Protein AF-A0A3M1Y552-F1 (afdb_monomer_lite)

Structure (mmCIF, N/CA/C/O backbone):
data_AF-A0A3M1Y552-F1
#
_entry.id   AF-A0A3M1Y552-F1
#
loop_
_atom_site.group_PDB
_atom_site.id
_atom_site.type_symbol
_atom_site.label_atom_id
_atom_site.label_alt_id
_atom_site.label_comp_id
_atom_site.label_asym_id
_atom_site.label_entity_id
_atom_site.label_seq_id
_atom_site.pdbx_PDB_ins_code
_atom_site.Cartn_x
_atom_site.Cartn_y
_atom_site.Cartn_z
_a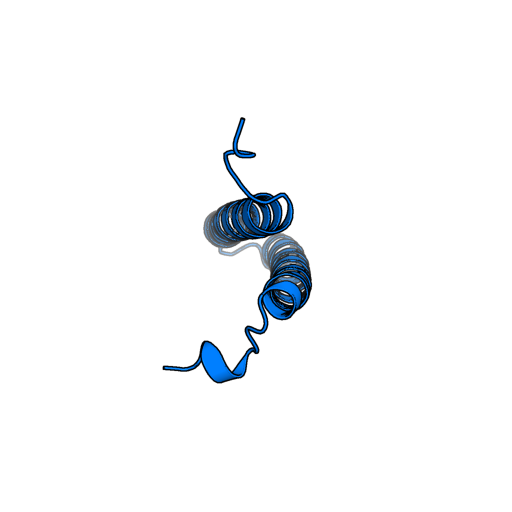tom_site.occupancy
_atom_site.B_iso_or_equiv
_atom_site.auth_seq_id
_atom_site.auth_comp_id
_atom_site.auth_asym_id
_atom_site.auth_atom_id
_atom_site.pdbx_PDB_model_num
ATOM 1 N N . MET A 1 1 ? -24.143 7.269 14.014 1.00 41.00 1 MET A N 1
ATOM 2 C CA . MET A 1 1 ? -23.718 6.937 12.642 1.00 41.00 1 MET A CA 1
ATOM 3 C C . MET A 1 1 ? -22.310 6.396 12.785 1.00 41.00 1 MET A C 1
ATOM 5 O O . MET A 1 1 ? -21.398 7.175 13.030 1.00 41.00 1 MET A O 1
ATOM 9 N N . GLU A 1 2 ? -22.179 5.072 12.858 1.00 48.34 2 GLU A N 1
ATOM 10 C CA . GLU A 1 2 ? -20.878 4.399 12.934 1.00 48.34 2 GLU A CA 1
ATOM 11 C C . GLU A 1 2 ? -20.046 4.850 11.735 1.00 48.34 2 GLU A C 1
ATOM 13 O O . GLU A 1 2 ? -20.525 4.822 10.601 1.00 48.34 2 GLU A O 1
ATOM 18 N N . ALA A 1 3 ? -18.838 5.356 11.979 1.00 57.50 3 ALA A N 1
ATOM 19 C CA . ALA A 1 3 ? -17.922 5.677 10.898 1.00 57.50 3 ALA A CA 1
ATOM 20 C C . ALA A 1 3 ? -17.596 4.359 10.180 1.00 57.50 3 ALA A C 1
ATOM 22 O O . ALA A 1 3 ? -16.881 3.524 10.725 1.00 57.50 3 ALA A O 1
ATOM 23 N N . LEU A 1 4 ? -18.188 4.171 8.997 1.00 59.62 4 LEU A N 1
ATOM 24 C CA . LEU A 1 4 ? -18.263 2.903 8.262 1.00 59.62 4 LEU A CA 1
ATOM 25 C C . LEU A 1 4 ? -16.904 2.248 7.971 1.00 59.62 4 LEU A C 1
ATOM 27 O O . LEU A 1 4 ? -16.873 1.053 7.714 1.00 59.62 4 LEU A O 1
ATOM 31 N N . ILE A 1 5 ? -15.792 2.980 8.071 1.00 62.41 5 ILE A N 1
ATOM 32 C CA . ILE A 1 5 ? -14.432 2.437 8.155 1.00 62.41 5 ILE A CA 1
ATOM 33 C C . ILE A 1 5 ? -13.621 3.368 9.075 1.00 62.41 5 ILE A C 1
ATOM 35 O O . ILE A 1 5 ? -13.645 4.592 8.911 1.00 62.41 5 ILE A O 1
ATOM 39 N N . SER A 1 6 ? -12.894 2.814 10.051 1.00 85.38 6 SER A N 1
ATOM 40 C CA . SER A 1 6 ? -11.901 3.575 10.827 1.00 85.38 6 SER A CA 1
ATOM 41 C C . SER A 1 6 ? -10.896 4.218 9.867 1.00 85.38 6 SER A C 1
ATOM 43 O O . SER A 1 6 ? -10.387 3.533 8.987 1.00 85.38 6 SER A O 1
ATOM 45 N N . LYS A 1 7 ? -10.556 5.506 10.032 1.00 87.62 7 LYS A N 1
ATOM 46 C CA . LYS A 1 7 ? -9.570 6.193 9.166 1.00 87.62 7 LYS A CA 1
ATOM 47 C C . LYS A 1 7 ? -8.273 5.393 8.990 1.00 87.62 7 LYS A C 1
ATOM 49 O O . LYS A 1 7 ? -7.715 5.380 7.900 1.00 87.62 7 LYS A O 1
ATOM 54 N N . LYS A 1 8 ? -7.849 4.685 10.042 1.00 88.62 8 LYS A N 1
ATOM 55 C CA . LYS A 1 8 ? -6.693 3.783 10.016 1.00 88.62 8 LYS A CA 1
ATOM 56 C C . LYS A 1 8 ? -6.890 2.618 9.034 1.00 88.62 8 LYS A C 1
ATOM 58 O O . LYS A 1 8 ? -6.007 2.310 8.250 1.00 88.62 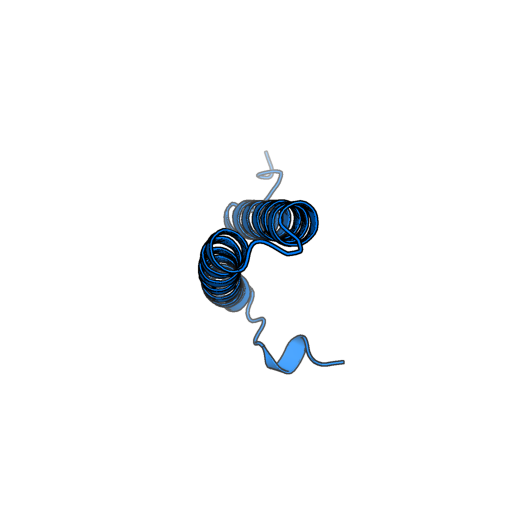8 LYS A O 1
ATOM 63 N N . ALA A 1 9 ? -8.069 1.997 9.031 1.00 92.31 9 ALA A N 1
ATOM 64 C CA . ALA A 1 9 ? -8.368 0.856 8.164 1.00 92.31 9 ALA A CA 1
ATOM 65 C C . ALA A 1 9 ? -8.504 1.287 6.696 1.00 92.31 9 ALA A C 1
ATOM 67 O O . ALA A 1 9 ? -8.036 0.586 5.806 1.00 92.31 9 ALA A O 1
ATOM 68 N N . ALA A 1 10 ? -9.067 2.474 6.449 1.00 94.25 10 ALA A N 1
ATOM 69 C CA . ALA A 1 10 ? -9.103 3.059 5.111 1.00 94.25 10 ALA A CA 1
ATOM 70 C C . ALA A 1 10 ? -7.688 3.334 4.574 1.00 94.25 10 ALA A C 1
ATOM 72 O O . ALA A 1 10 ? -7.420 3.098 3.402 1.00 94.25 10 ALA A O 1
ATOM 73 N N . ARG A 1 11 ? -6.772 3.788 5.439 1.00 95.56 11 ARG A N 1
ATOM 74 C CA . ARG A 1 11 ? -5.376 4.038 5.070 1.00 95.56 11 ARG A CA 1
ATOM 75 C C . ARG A 1 11 ? -4.604 2.754 4.759 1.00 95.56 11 ARG A C 1
ATOM 77 O O . ARG A 1 11 ? -3.858 2.722 3.788 1.00 95.56 11 ARG A O 1
ATOM 84 N N . VAL A 1 12 ? -4.817 1.695 5.541 1.00 96.44 12 VAL A N 1
ATOM 85 C CA . VAL A 1 12 ? -4.256 0.366 5.248 1.00 96.44 12 VAL A CA 1
ATOM 86 C C . VAL A 1 12 ? -4.751 -0.146 3.893 1.00 96.44 12 VAL A C 1
ATOM 88 O O . VAL A 1 12 ? -3.937 -0.588 3.088 1.00 96.44 12 VAL A O 1
ATOM 91 N N . LEU A 1 13 ? -6.056 -0.043 3.610 1.00 96.69 13 LEU A N 1
ATOM 92 C CA . LEU A 1 13 ? 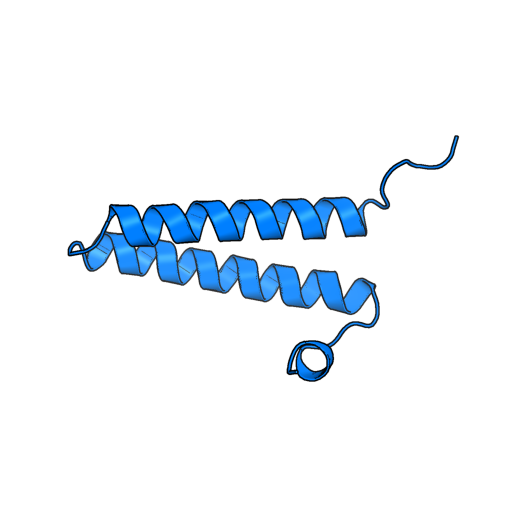-6.624 -0.451 2.320 1.00 96.69 13 LEU A CA 1
ATOM 93 C C . LEU A 1 13 ? -6.001 0.322 1.146 1.00 96.69 13 LEU A C 1
ATOM 95 O O . LEU A 1 13 ? -5.548 -0.293 0.188 1.00 96.69 13 LEU A O 1
ATOM 99 N N . ASP A 1 14 ? -5.910 1.648 1.261 1.00 97.94 14 AS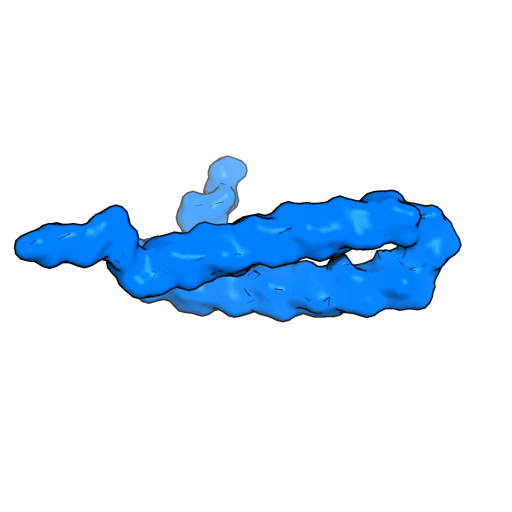P A N 1
ATOM 100 C CA . ASP A 1 14 ? -5.279 2.523 0.263 1.00 97.94 14 ASP A CA 1
ATOM 101 C C . ASP A 1 14 ? -3.825 2.106 -0.042 1.00 97.94 14 ASP A C 1
ATOM 103 O O . ASP A 1 14 ? -3.425 1.998 -1.202 1.00 97.94 14 ASP A O 1
ATOM 107 N N . LEU A 1 15 ? -3.029 1.797 0.988 1.00 98.31 15 LEU A N 1
ATOM 108 C CA . LEU A 1 15 ? -1.652 1.325 0.805 1.00 98.31 15 LEU A CA 1
ATOM 109 C C . LEU A 1 15 ? -1.585 -0.045 0.118 1.00 98.31 15 LEU A C 1
ATOM 111 O O . LEU A 1 15 ? -0.703 -0.266 -0.714 1.00 98.31 15 LEU A O 1
ATOM 115 N N . LEU A 1 16 ? -2.511 -0.956 0.426 1.00 98.19 16 LEU A N 1
ATOM 116 C CA . LEU A 1 16 ? -2.583 -2.263 -0.231 1.00 98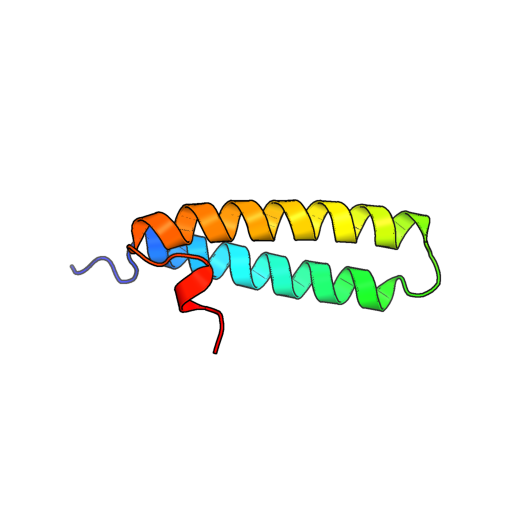.19 16 LEU A CA 1
ATOM 117 C C . LEU A 1 16 ? -2.916 -2.130 -1.726 1.00 98.19 16 LEU A C 1
ATOM 119 O O . LEU A 1 16 ? -2.240 -2.752 -2.546 1.00 98.19 16 LEU A O 1
ATOM 123 N N . GLU A 1 17 ? -3.875 -1.274 -2.090 1.00 98.38 17 GLU A N 1
ATOM 124 C CA . GLU A 1 17 ? -4.218 -0.977 -3.492 1.00 98.38 17 GLU A CA 1
ATOM 125 C C . GLU A 1 17 ? -3.029 -0.347 -4.243 1.00 98.38 17 GLU A C 1
ATOM 127 O O . GLU A 1 17 ? -2.709 -0.720 -5.377 1.00 98.38 17 GLU A O 1
ATOM 132 N N . GLN A 1 18 ? -2.294 0.563 -3.596 1.00 98.62 18 GLN A N 1
ATOM 133 C CA . GLN A 1 18 ? -1.080 1.155 -4.167 1.00 98.62 18 GLN A CA 1
ATOM 134 C C . GLN A 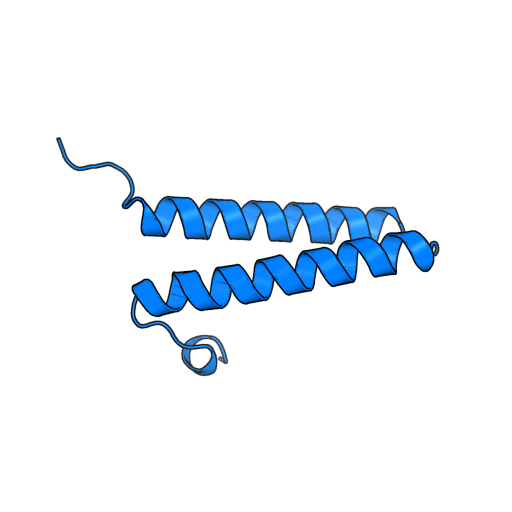1 18 ? 0.045 0.126 -4.369 1.00 98.62 18 GLN A C 1
ATOM 136 O O . GLN A 1 18 ? 0.759 0.180 -5.378 1.00 98.62 18 GLN A O 1
ATOM 141 N N . ILE A 1 19 ? 0.198 -0.829 -3.444 1.00 98.62 19 ILE A N 1
ATOM 142 C CA . ILE A 1 19 ? 1.149 -1.942 -3.573 1.00 98.62 19 ILE A CA 1
ATOM 143 C C . ILE A 1 19 ? 0.751 -2.863 -4.734 1.00 98.62 19 ILE A C 1
ATOM 145 O O . ILE A 1 19 ? 1.614 -3.301 -5.500 1.00 98.62 19 ILE A O 1
ATOM 149 N N . GLU A 1 20 ? -0.535 -3.160 -4.896 1.00 98.56 20 GLU A N 1
ATOM 150 C CA . GLU A 1 20 ? -1.029 -3.945 -6.028 1.00 98.56 20 GLU A CA 1
ATOM 151 C C . GLU A 1 20 ? -0.716 -3.255 -7.362 1.00 98.56 20 GLU A C 1
ATOM 153 O O . GLU A 1 20 ? -0.096 -3.865 -8.240 1.00 98.56 20 GLU A O 1
ATOM 158 N N . SER A 1 21 ? -1.034 -1.963 -7.472 1.00 98.44 21 SER A N 1
ATOM 159 C CA . SER A 1 21 ? -0.762 -1.172 -8.673 1.00 98.44 21 SER A CA 1
ATOM 160 C C . SER A 1 21 ? 0.734 -1.110 -9.002 1.00 98.44 21 SER A C 1
ATOM 162 O O . SER A 1 21 ? 1.135 -1.347 -10.143 1.00 98.44 21 SER A O 1
ATOM 164 N N . VAL A 1 22 ? 1.609 -0.863 -8.018 1.00 98.31 22 VAL A N 1
ATOM 165 C CA . VAL A 1 22 ? 3.058 -0.815 -8.289 1.00 98.31 22 VAL A CA 1
ATOM 166 C C . VAL A 1 22 ? 3.616 -2.191 -8.664 1.00 98.31 22 VAL A C 1
ATOM 168 O O . VAL A 1 22 ? 4.512 -2.275 -9.504 1.00 98.31 22 VAL A O 1
ATOM 171 N N . ASN A 1 23 ? 3.071 -3.280 -8.110 1.00 98.44 23 ASN A N 1
ATOM 172 C CA . ASN A 1 23 ? 3.437 -4.634 -8.530 1.00 98.44 23 ASN A CA 1
ATOM 173 C C . ASN A 1 23 ? 3.078 -4.882 -10.001 1.00 98.44 23 ASN A C 1
ATOM 175 O O . ASN A 1 23 ? 3.850 -5.526 -10.711 1.00 98.44 23 ASN A O 1
ATOM 179 N N . GLU A 1 24 ? 1.938 -4.373 -10.468 1.00 98.25 24 GLU A N 1
ATOM 180 C CA . GLU A 1 24 ? 1.576 -4.421 -11.885 1.00 98.25 24 GLU A CA 1
ATOM 181 C C . GLU A 1 24 ? 2.565 -3.627 -12.742 1.00 98.25 24 GLU A C 1
ATOM 183 O O . GLU A 1 24 ? 3.077 -4.160 -13.724 1.00 98.25 24 GLU A O 1
ATOM 188 N N . MET A 1 25 ? 2.935 -2.415 -12.324 1.00 98.06 25 MET A N 1
ATOM 189 C CA . MET A 1 25 ? 3.907 -1.594 -13.054 1.00 98.06 25 MET A CA 1
ATOM 190 C C . MET A 1 25 ? 5.285 -2.257 -13.175 1.00 98.06 25 MET A C 1
ATOM 192 O O . MET A 1 25 ? 5.902 -2.178 -14.239 1.00 98.06 25 MET A O 1
ATOM 196 N N . ILE A 1 26 ? 5.748 -2.951 -12.127 1.00 98.06 26 ILE A N 1
ATOM 197 C CA . ILE A 1 26 ? 6.999 -3.731 -12.151 1.00 98.06 26 ILE A CA 1
ATOM 198 C C . ILE A 1 26 ? 6.931 -4.847 -13.201 1.00 98.06 26 ILE A C 1
ATOM 200 O O . ILE A 1 26 ? 7.912 -5.067 -13.913 1.00 98.06 26 ILE A O 1
ATOM 204 N N . ARG A 1 27 ? 5.788 -5.542 -13.293 1.00 97.75 27 ARG A N 1
ATOM 205 C CA . ARG A 1 27 ? 5.566 -6.607 -14.286 1.00 97.75 27 ARG A CA 1
ATOM 206 C C . ARG A 1 27 ? 5.483 -6.048 -15.704 1.00 97.75 27 ARG A C 1
ATOM 208 O O . ARG A 1 27 ? 6.096 -6.599 -16.606 1.00 97.75 27 ARG A O 1
ATOM 215 N N . LEU A 1 28 ? 4.764 -4.941 -15.900 1.00 97.94 28 LEU A N 1
ATOM 216 C CA . LEU A 1 28 ? 4.603 -4.309 -17.215 1.00 97.94 28 LEU A CA 1
ATOM 217 C C . LEU A 1 28 ? 5.928 -3.813 -17.808 1.00 97.94 28 LEU A C 1
ATOM 219 O O . LEU A 1 28 ? 6.073 -3.785 -19.025 1.00 97.94 28 LEU A O 1
ATOM 223 N N . HIS A 1 29 ? 6.884 -3.436 -16.959 1.00 97.00 29 HIS A N 1
ATOM 224 C CA . HIS A 1 29 ? 8.201 -2.947 -17.373 1.00 97.00 29 HIS A CA 1
ATOM 225 C C . HIS A 1 29 ? 9.290 -4.021 -17.266 1.00 97.00 29 HIS A C 1
ATOM 227 O O . HIS A 1 29 ? 10.465 -3.706 -17.086 1.00 97.00 29 HIS A O 1
ATOM 233 N N . GLU A 1 30 ? 8.926 -5.301 -17.353 1.00 93.81 30 GLU A N 1
ATOM 234 C CA . GLU A 1 30 ? 9.909 -6.381 -17.403 1.00 93.81 30 GLU A CA 1
ATOM 235 C C . GLU A 1 30 ? 10.903 -6.188 -18.558 1.00 93.81 30 GLU A C 1
ATOM 237 O O . GLU A 1 30 ? 10.524 -5.945 -19.701 1.00 93.81 30 GLU A O 1
ATOM 242 N N . GLY A 1 31 ? 12.200 -6.254 -18.239 1.00 94.19 31 GLY A N 1
ATOM 243 C CA . GLY A 1 31 ? 13.286 -5.981 -19.184 1.00 94.19 31 GLY A CA 1
ATOM 244 C C . GLY A 1 31 ? 13.762 -4.523 -19.221 1.00 94.19 31 GLY A C 1
ATOM 245 O O . GLY A 1 31 ? 14.843 -4.267 -19.748 1.00 94.19 31 GLY A O 1
ATOM 246 N N . ASP A 1 32 ? 13.037 -3.583 -18.606 1.00 97.06 32 ASP A N 1
ATOM 247 C CA . ASP A 1 32 ? 13.494 -2.206 -18.384 1.00 97.06 32 ASP A CA 1
ATOM 248 C C . ASP A 1 32 ? 13.979 -2.034 -16.937 1.00 97.06 32 ASP A C 1
ATOM 250 O O . ASP A 1 32 ? 13.231 -1.677 -16.023 1.00 97.06 32 ASP A O 1
ATOM 254 N N . ALA A 1 33 ? 15.272 -2.292 -16.724 1.00 95.75 33 ALA A N 1
ATOM 255 C CA . ALA A 1 33 ? 15.887 -2.240 -15.400 1.00 95.75 33 ALA A CA 1
ATOM 256 C C . ALA A 1 33 ? 15.795 -0.853 -14.738 1.00 95.75 33 ALA A C 1
ATOM 258 O O . ALA A 1 33 ? 15.726 -0.763 -13.510 1.00 95.75 33 ALA A O 1
ATOM 259 N N . PHE A 1 34 ? 15.781 0.226 -15.529 1.00 96.56 34 PHE A N 1
ATOM 260 C CA . PHE A 1 34 ? 15.657 1.577 -14.991 1.00 96.56 34 PHE A CA 1
ATOM 261 C C . PHE A 1 34 ? 14.255 1.787 -14.417 1.00 96.56 34 PHE A C 1
ATOM 263 O O . PHE A 1 34 ? 14.119 2.159 -13.249 1.00 96.56 34 PHE A O 1
ATOM 270 N N . MET A 1 35 ? 13.218 1.482 -15.199 1.00 96.75 35 MET A N 1
ATOM 271 C CA . MET A 1 35 ? 11.828 1.628 -14.761 1.00 96.75 35 MET A CA 1
ATOM 272 C C . MET A 1 35 ? 11.491 0.682 -13.608 1.00 96.75 35 MET A C 1
ATOM 274 O O . MET A 1 35 ? 10.883 1.100 -12.620 1.00 96.75 35 MET A O 1
ATOM 278 N N . GLN A 1 36 ? 11.945 -0.571 -13.667 1.00 97.50 36 GLN A N 1
ATOM 279 C CA . GLN A 1 36 ? 11.751 -1.516 -12.568 1.00 97.50 36 GLN A CA 1
ATOM 280 C C . GLN A 1 36 ? 12.402 -1.038 -11.272 1.00 97.50 36 GLN A C 1
ATOM 282 O O . GLN A 1 36 ? 11.768 -1.129 -10.223 1.00 97.50 36 GLN A O 1
ATOM 287 N N . GLY A 1 37 ? 13.615 -0.478 -11.330 1.00 97.25 37 GLY A N 1
ATOM 288 C CA . GLY A 1 37 ? 14.282 0.081 -10.153 1.00 97.25 37 GLY A CA 1
ATOM 289 C C . GLY A 1 37 ? 13.464 1.193 -9.486 1.00 97.25 37 GLY A C 1
ATOM 290 O O . GLY A 1 37 ? 13.311 1.203 -8.263 1.00 97.25 37 GLY A O 1
ATOM 291 N N . GLN A 1 38 ? 12.858 2.081 -10.283 1.00 97.88 38 GLN A N 1
ATOM 292 C CA . GLN A 1 38 ? 11.978 3.142 -9.773 1.00 97.88 38 GLN A CA 1
ATOM 293 C C . GLN A 1 38 ? 10.750 2.563 -9.056 1.00 97.88 38 GLN A C 1
ATOM 295 O O . GLN A 1 38 ? 10.429 2.954 -7.930 1.00 97.88 38 GLN A O 1
ATOM 300 N N . TYR A 1 39 ? 10.071 1.594 -9.673 1.00 98.31 39 TYR A N 1
ATOM 301 C CA . TYR A 1 39 ? 8.883 0.985 -9.074 1.00 98.31 39 TYR A CA 1
ATOM 302 C C . TYR A 1 39 ? 9.206 0.110 -7.859 1.00 98.31 39 TYR A C 1
ATOM 304 O O . TYR A 1 39 ? 8.433 0.089 -6.904 1.00 98.31 39 TYR A O 1
ATOM 312 N N . GLN A 1 40 ? 10.356 -0.565 -7.842 1.00 97.81 40 GLN A N 1
ATOM 313 C CA . GLN A 1 40 ? 10.832 -1.312 -6.676 1.00 97.81 40 GLN A CA 1
ATOM 314 C C . GLN A 1 40 ? 11.107 -0.386 -5.488 1.00 97.81 40 GLN A C 1
ATOM 316 O O . GLN A 1 40 ? 10.674 -0.688 -4.376 1.00 97.81 40 GLN A O 1
ATOM 321 N N . SER A 1 41 ? 11.751 0.763 -5.720 1.00 98.06 41 SER A N 1
ATOM 322 C CA . SER A 1 41 ? 11.960 1.774 -4.677 1.00 98.06 41 SER A CA 1
ATOM 323 C C . SER A 1 41 ? 10.626 2.294 -4.128 1.00 98.06 41 SER A C 1
ATOM 325 O O . SER A 1 41 ? 10.420 2.318 -2.914 1.00 98.06 41 SER A O 1
ATOM 327 N N . ARG A 1 42 ? 9.667 2.607 -5.009 1.00 98.00 42 ARG A N 1
ATOM 328 C CA . ARG A 1 42 ? 8.323 3.042 -4.599 1.00 98.00 42 ARG A CA 1
ATOM 329 C C . ARG A 1 42 ? 7.568 1.966 -3.814 1.00 98.00 42 ARG A C 1
ATOM 331 O O . ARG A 1 42 ? 6.946 2.272 -2.802 1.00 98.00 42 ARG A O 1
ATOM 338 N N . LYS A 1 43 ? 7.648 0.704 -4.244 1.00 98.44 43 LYS A N 1
ATOM 339 C CA . LYS A 1 43 ? 7.080 -0.437 -3.516 1.00 98.44 43 LYS A CA 1
ATOM 340 C C . LYS A 1 43 ? 7.661 -0.542 -2.108 1.00 98.44 43 LYS A C 1
ATOM 342 O O . LYS A 1 43 ? 6.915 -0.790 -1.167 1.00 98.44 43 LYS A O 1
ATOM 347 N N . GLN A 1 44 ? 8.971 -0.354 -1.959 1.00 98.25 44 GLN A N 1
ATOM 348 C CA . GLN A 1 44 ? 9.621 -0.405 -0.654 1.00 98.25 44 GLN A CA 1
ATOM 349 C C . GLN A 1 44 ? 9.101 0.692 0.283 1.00 98.25 44 GLN A C 1
ATOM 351 O O . GLN A 1 44 ? 8.844 0.394 1.446 1.00 98.25 44 GLN A O 1
ATOM 356 N N . GLN A 1 45 ? 8.869 1.906 -0.230 1.00 98.31 45 GLN A N 1
ATOM 357 C CA . GLN A 1 45 ? 8.243 2.979 0.548 1.00 98.31 45 GLN A CA 1
ATOM 358 C C . GLN A 1 45 ? 6.836 2.587 1.015 1.00 98.31 45 GLN A C 1
ATOM 360 O O . GLN A 1 45 ? 6.547 2.661 2.202 1.00 98.31 45 GLN A O 1
ATOM 365 N N . PHE A 1 46 ? 5.982 2.084 0.119 1.00 98.38 46 PHE A N 1
ATOM 366 C CA . PHE A 1 46 ? 4.628 1.670 0.504 1.00 98.38 46 PHE A CA 1
ATOM 367 C C . PHE A 1 46 ? 4.609 0.535 1.531 1.00 98.38 46 PHE A C 1
ATOM 369 O O . PHE A 1 46 ? 3.745 0.515 2.401 1.00 98.38 46 PHE A O 1
ATOM 376 N N . ILE A 1 47 ? 5.561 -0.399 1.460 1.00 97.69 47 ILE A N 1
ATOM 377 C CA . ILE A 1 47 ? 5.697 -1.467 2.459 1.00 97.69 47 ILE A CA 1
ATOM 378 C C . ILE A 1 47 ? 6.098 -0.896 3.825 1.00 97.69 47 ILE A C 1
ATOM 380 O O . ILE A 1 47 ? 5.584 -1.355 4.843 1.00 97.69 47 ILE A O 1
ATOM 384 N N . GLN A 1 48 ? 7.000 0.088 3.861 1.00 96.75 48 GLN A N 1
ATOM 385 C CA . GLN A 1 48 ? 7.385 0.759 5.106 1.00 96.75 48 GLN A CA 1
ATOM 386 C C . GLN A 1 48 ? 6.197 1.507 5.714 1.00 96.75 48 GLN A C 1
ATOM 388 O O . GLN A 1 48 ? 5.884 1.283 6.882 1.00 96.75 48 GLN A O 1
ATOM 393 N N . ASP A 1 49 ? 5.484 2.293 4.906 1.00 97.19 49 ASP A N 1
ATOM 394 C CA . ASP A 1 49 ? 4.286 3.020 5.335 1.00 97.19 49 ASP A CA 1
ATOM 395 C C . ASP A 1 49 ? 3.209 2.050 5.854 1.00 97.19 49 ASP A C 1
ATOM 397 O O . ASP A 1 49 ? 2.606 2.275 6.901 1.00 97.19 49 ASP A O 1
ATOM 401 N N . LEU A 1 50 ? 2.997 0.922 5.165 1.00 97.25 50 LEU A N 1
ATOM 402 C CA . LEU A 1 50 ? 2.046 -0.105 5.592 1.00 97.25 50 LEU A CA 1
ATOM 403 C C . LEU A 1 50 ? 2.436 -0.701 6.946 1.00 97.25 50 LEU A C 1
ATOM 405 O O . LEU A 1 50 ? 1.578 -0.868 7.809 1.00 97.25 50 LEU A O 1
ATOM 409 N N . ALA A 1 51 ? 3.718 -1.001 7.153 1.00 95.38 51 ALA A N 1
ATOM 410 C CA . ALA A 1 51 ? 4.197 -1.515 8.431 1.00 95.38 51 ALA A CA 1
ATOM 411 C C . ALA A 1 51 ? 3.983 -0.506 9.574 1.00 95.38 51 ALA A C 1
ATOM 413 O O . ALA A 1 51 ? 3.695 -0.912 10.698 1.00 95.38 51 ALA A O 1
ATOM 414 N N . GLU A 1 52 ? 4.101 0.797 9.312 1.00 95.19 52 GLU A N 1
ATOM 415 C CA . GLU A 1 52 ? 3.800 1.840 10.298 1.00 95.19 52 GLU A CA 1
ATOM 416 C C . GLU A 1 52 ? 2.305 1.924 10.624 1.00 95.19 52 GLU A C 1
ATOM 418 O O . GLU A 1 52 ? 1.940 1.995 11.799 1.00 95.19 52 GLU A O 1
ATOM 423 N N . GLU A 1 53 ? 1.436 1.849 9.617 1.00 95.31 53 GLU A N 1
ATOM 424 C CA . GLU A 1 53 ? -0.017 1.867 9.820 1.00 95.31 53 GLU A CA 1
ATOM 425 C C . GLU A 1 53 ? -0.509 0.618 10.565 1.00 95.31 53 GLU A C 1
ATOM 427 O O . GLU A 1 53 ? -1.373 0.718 11.438 1.00 95.31 53 GLU A O 1
ATOM 432 N N . LEU A 1 54 ? 0.072 -0.555 10.290 1.00 95.12 54 LEU A N 1
ATOM 433 C CA . LEU A 1 54 ? -0.268 -1.807 10.975 1.00 95.12 54 LEU A CA 1
ATOM 434 C C . LEU A 1 54 ? 0.095 -1.789 12.467 1.00 95.12 54 LEU A C 1
ATOM 436 O O . LEU A 1 54 ? -0.675 -2.305 13.279 1.00 95.12 54 LEU A O 1
ATOM 440 N N . LYS A 1 55 ? 1.170 -1.096 12.868 1.00 93.44 55 LYS A N 1
ATOM 441 C CA . LYS A 1 55 ? 1.478 -0.885 14.298 1.00 93.44 55 LYS A CA 1
ATOM 442 C C . LYS A 1 55 ? 0.348 -0.170 15.035 1.00 93.44 55 LYS A C 1
ATOM 444 O O . LYS A 1 55 ? 0.150 -0.401 16.220 1.00 93.44 55 LYS A O 1
ATOM 449 N N . ALA A 1 56 ? -0.429 0.677 14.356 1.00 91.44 56 ALA A N 1
ATOM 450 C CA . ALA A 1 56 ? -1.569 1.365 14.964 1.00 91.44 56 ALA A CA 1
ATOM 451 C C . ALA A 1 56 ? -2.765 0.438 15.266 1.00 91.44 56 ALA A C 1
ATOM 453 O O . ALA A 1 56 ? -3.752 0.912 15.849 1.00 91.44 56 ALA A O 1
ATOM 454 N N . PHE A 1 57 ? -2.673 -0.825 14.837 1.00 92.81 57 PHE A N 1
ATOM 455 C CA . PHE A 1 57 ? -3.560 -1.948 15.141 1.00 92.81 57 PHE A CA 1
ATOM 456 C C . PHE A 1 57 ? -2.900 -2.988 16.059 1.00 92.81 57 PHE A C 1
ATOM 458 O O . PHE A 1 57 ? -3.457 -4.071 16.214 1.00 92.81 57 PHE A O 1
ATOM 465 N N . ASP A 1 58 ? -1.733 -2.679 16.634 1.00 94.44 58 ASP A N 1
ATOM 466 C CA . ASP A 1 58 ? -0.924 -3.613 17.423 1.00 94.44 58 ASP A CA 1
ATOM 467 C C . ASP A 1 58 ? -0.519 -4.874 16.630 1.00 94.44 58 ASP A C 1
ATOM 469 O O . ASP A 1 58 ? -0.395 -5.957 17.193 1.00 94.44 58 ASP A O 1
ATOM 473 N N . ILE A 1 59 ? -0.324 -4.726 15.312 1.00 94.62 59 ILE A N 1
ATOM 474 C CA . ILE A 1 59 ? 0.183 -5.775 14.421 1.00 94.62 59 ILE A CA 1
ATOM 475 C C . ILE A 1 59 ? 1.642 -5.464 14.088 1.00 94.62 59 ILE A C 1
ATOM 477 O O . ILE A 1 59 ? 1.956 -4.416 13.513 1.00 94.62 59 ILE A O 1
ATOM 481 N N . GLU A 1 60 ? 2.535 -6.390 14.409 1.00 91.88 60 GLU A N 1
ATOM 482 C CA . GLU A 1 60 ? 3.957 -6.311 14.107 1.00 91.88 60 GLU A CA 1
ATOM 483 C C . GLU A 1 60 ? 4.348 -7.213 12.922 1.00 91.88 60 GLU A C 1
ATOM 485 O O . GLU A 1 60 ? 3.646 -8.165 12.584 1.00 91.88 60 GLU A O 1
ATOM 490 N N . PRO A 1 61 ? 5.508 -6.978 12.273 1.00 85.19 61 PRO A N 1
ATOM 491 C CA . PRO A 1 61 ? 5.954 -7.814 11.157 1.00 85.19 61 PRO A CA 1
ATOM 492 C C . PRO A 1 61 ? 6.063 -9.311 11.481 1.00 85.19 61 PRO A C 1
ATOM 494 O O . PRO A 1 61 ? 5.920 -10.137 10.582 1.00 85.19 61 PRO A O 1
ATOM 497 N N . HIS A 1 62 ? 6.323 -9.668 12.742 1.00 88.62 62 HIS A N 1
ATOM 498 C CA . HIS A 1 62 ? 6.419 -11.063 13.166 1.00 88.62 62 HIS A CA 1
ATOM 499 C C . HIS A 1 62 ? 5.053 -11.767 13.224 1.00 88.62 62 HIS A C 1
ATOM 501 O O . HIS A 1 62 ? 5.009 -12.981 13.058 1.00 88.62 62 HIS A O 1
ATOM 507 N N . ASP A 1 63 ? 3.953 -11.019 13.369 1.00 89.88 63 ASP A N 1
ATOM 508 C CA . ASP A 1 63 ? 2.582 -11.551 13.324 1.00 89.88 63 ASP A CA 1
ATOM 509 C C . ASP A 1 63 ? 2.147 -11.935 11.900 1.00 89.88 63 ASP A C 1
ATOM 511 O O . ASP A 1 63 ? 1.177 -12.665 11.706 1.00 89.88 63 ASP A O 1
ATOM 515 N N . LEU A 1 64 ? 2.858 -11.429 10.885 1.00 85.31 64 LEU A N 1
ATOM 516 C CA . LEU A 1 64 ? 2.567 -11.657 9.466 1.00 85.31 64 LEU A CA 1
ATOM 517 C C . LEU A 1 64 ? 3.333 -12.850 8.879 1.00 85.31 64 LEU A C 1
ATOM 519 O O . LEU A 1 64 ? 3.030 -13.290 7.768 1.00 85.31 64 LEU A O 1
ATOM 523 N N . ALA A 1 65 ? 4.344 -13.351 9.589 1.00 79.19 65 ALA A N 1
ATOM 524 C CA . ALA A 1 65 ? 5.109 -14.519 9.181 1.00 79.19 65 ALA A CA 1
ATOM 525 C C . ALA A 1 65 ? 4.377 -15.789 9.647 1.00 79.19 65 ALA A C 1
ATOM 527 O O . ALA A 1 65 ? 4.440 -16.145 10.822 1.00 79.19 65 ALA A O 1
ATOM 528 N N . ALA A 1 66 ? 3.660 -16.438 8.724 1.00 58.34 66 ALA A N 1
ATOM 529 C CA . ALA A 1 66 ? 3.034 -17.747 8.932 1.00 58.34 66 ALA A CA 1
ATOM 530 C C . ALA A 1 66 ? 4.023 -18.904 8.721 1.00 58.34 66 ALA A C 1
ATOM 532 O O . ALA A 1 66 ? 4.869 -18.798 7.800 1.00 58.34 66 ALA A O 1
#

pLDDT: mean 91.58, std 12.56, range [41.0, 98.62]

Radius of gyration: 14.5 Å; chains: 1; bounding box: 40×25×37 Å

Secondary structure (DSSP, 8-state):
---SS-HHHHHHHHHHHHHHHHHHHHHHTTT-HHHHHHHHHHHHHHHHHHHHHHHTTT--GGGG--

Sequence (66 aa):
MEALISKKAARVLDLLEQIESVNEMIRLHEGDAFMQGQYQSRKQQFIQDLAEELKAFDIEPHDLAA

Foldseek 3Di:
DPPPDDPLRVVLVVLVVVLVVLVVQLVVCPPPPVSNVVSVVVNVVSVVVNQVSVVVVVDHPVNVPD